Protein AF-A0A7J7RCD9-F1 (afdb_monomer_lite)

Organism: Myotis myotis (NCBI:txid51298)

Radius of gyration: 18.99 Å; chains: 1; bounding box: 48×25×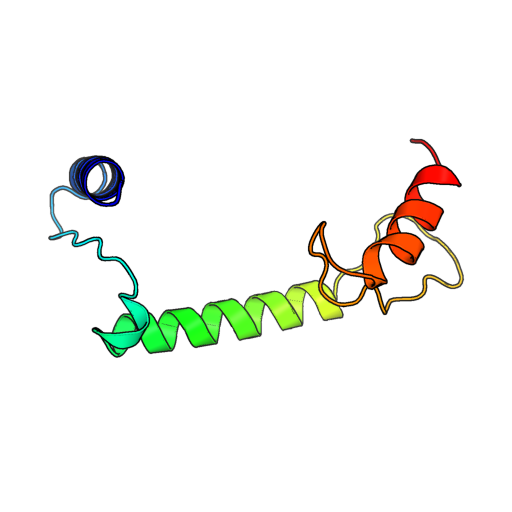39 Å

Foldseek 3Di:
DQVVVQVVVCVVVVPDRGDGDPPVLVVDVVVVVVVVVVVVVVVVCLQPDDDPDPDDDDPSCCDPPDPPDPSPVVVVVVCVVDPD

Structure (mmCIF, N/CA/C/O backbone):
data_AF-A0A7J7RCD9-F1
#
_entry.id   AF-A0A7J7RCD9-F1
#
loop_
_atom_site.group_PDB
_atom_site.id
_atom_site.type_symbol
_atom_site.label_atom_id
_atom_site.label_alt_id
_atom_site.label_comp_id
_atom_site.label_asym_id
_atom_site.label_entity_id
_atom_site.label_seq_id
_atom_site.pdbx_PDB_ins_code
_atom_site.Cartn_x
_atom_site.Cartn_y
_atom_site.Cartn_z
_atom_site.occupancy
_atom_site.B_iso_or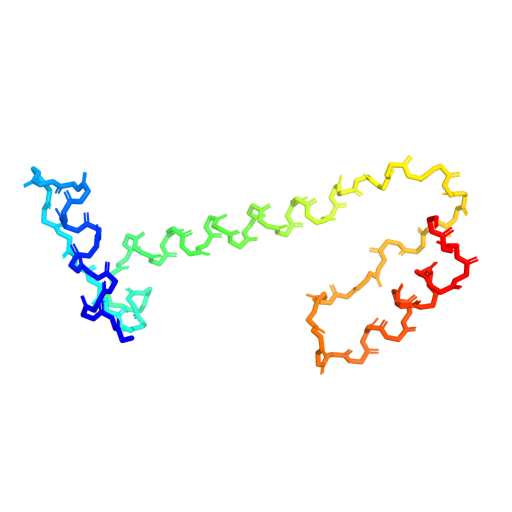_equiv
_atom_site.auth_seq_id
_atom_site.auth_comp_id
_atom_site.auth_asym_id
_atom_site.auth_atom_id
_atom_site.pdbx_PDB_model_num
ATOM 1 N N . MET A 1 1 ? 2.384 12.807 12.501 1.00 55.94 1 MET A N 1
ATOM 2 C CA . MET A 1 1 ? 1.651 11.993 13.493 1.00 55.94 1 MET A CA 1
ATOM 3 C C . MET A 1 1 ? 0.446 11.360 12.811 1.00 55.94 1 MET A C 1
ATOM 5 O O . MET A 1 1 ? -0.108 12.007 11.926 1.00 55.94 1 MET A O 1
ATOM 9 N N . PRO A 1 2 ? 0.073 10.112 13.145 1.00 71.50 2 PRO A N 1
ATOM 10 C CA . PRO A 1 2 ? -1.046 9.412 12.504 1.00 71.50 2 PRO A CA 1
ATOM 11 C C . PRO A 1 2 ? -2.370 10.186 12.603 1.00 71.50 2 PRO A C 1
ATOM 13 O O . PRO A 1 2 ? -3.145 10.156 11.655 1.00 71.50 2 PRO A O 1
ATOM 16 N N . GLU A 1 3 ? -2.569 10.959 13.673 1.00 76.44 3 GLU A N 1
ATOM 17 C CA . GLU A 1 3 ? -3.750 11.809 13.899 1.00 76.44 3 GLU A CA 1
ATOM 18 C C . GLU A 1 3 ? -3.946 12.856 12.792 1.00 76.44 3 GLU A C 1
ATOM 20 O O . GLU A 1 3 ? -4.988 12.878 12.145 1.00 76.44 3 GLU A O 1
ATOM 25 N N . THR A 1 4 ? -2.905 13.626 12.453 1.00 84.69 4 THR A N 1
ATOM 26 C CA . THR A 1 4 ? -2.969 14.629 11.373 1.00 84.69 4 THR A CA 1
ATOM 27 C C . THR A 1 4 ? -3.258 14.002 10.006 1.00 84.69 4 THR A C 1
ATOM 29 O O . THR A 1 4 ? -3.828 14.638 9.124 1.00 84.69 4 THR A O 1
ATOM 32 N N . TYR A 1 5 ? -2.834 12.755 9.790 1.00 85.75 5 TYR A N 1
ATOM 33 C CA . TYR A 1 5 ? -3.076 12.050 8.531 1.00 85.75 5 TYR A CA 1
ATOM 34 C C . TYR A 1 5 ? -4.494 11.475 8.475 1.00 85.75 5 TYR A C 1
ATOM 36 O O . TYR A 1 5 ? -5.149 11.545 7.435 1.00 85.75 5 TYR A O 1
ATOM 44 N N . GLN A 1 6 ? -4.981 10.960 9.606 1.00 88.00 6 GLN A N 1
ATOM 45 C CA . GLN A 1 6 ? -6.345 10.470 9.756 1.00 88.00 6 GLN A CA 1
ATOM 46 C C . GLN A 1 6 ? -7.359 11.584 9.507 1.00 88.00 6 GLN A C 1
ATOM 48 O O . GLN A 1 6 ? -8.261 11.396 8.701 1.00 88.00 6 GLN A O 1
ATOM 53 N N . GLU A 1 7 ? -7.177 12.756 10.119 1.00 87.94 7 GLU A N 1
ATOM 54 C CA . GLU A 1 7 ? -8.068 13.909 9.935 1.00 87.94 7 GLU A CA 1
ATOM 55 C C . GLU A 1 7 ? -8.152 14.338 8.466 1.00 87.94 7 GLU A C 1
ATOM 57 O O . GLU A 1 7 ? -9.244 14.525 7.930 1.00 87.94 7 GLU A O 1
ATOM 62 N N . ARG A 1 8 ? -7.007 14.421 7.774 1.00 90.19 8 ARG A N 1
ATOM 63 C CA . ARG A 1 8 ? -6.958 14.781 6.346 1.00 90.19 8 ARG A CA 1
ATOM 64 C C . ARG A 1 8 ? -7.698 13.776 5.466 1.00 90.19 8 ARG A C 1
ATOM 66 O O . ARG A 1 8 ? -8.388 14.176 4.530 1.00 90.19 8 ARG A O 1
ATOM 73 N N . LEU A 1 9 ? -7.558 12.481 5.744 1.00 90.31 9 LEU A N 1
ATOM 74 C CA . LEU A 1 9 ? -8.258 11.439 4.992 1.00 90.31 9 LEU A CA 1
ATOM 75 C C . LEU A 1 9 ? -9.752 11.407 5.329 1.00 90.31 9 LEU A C 1
ATOM 77 O O . LEU A 1 9 ? -10.570 11.300 4.420 1.00 90.31 9 LEU A O 1
ATOM 81 N N . GLN A 1 10 ? -10.117 11.574 6.599 1.00 91.12 10 GLN A N 1
ATOM 82 C CA . GLN A 1 10 ? -11.507 11.610 7.046 1.00 91.12 10 GLN A CA 1
ATOM 83 C C . GLN A 1 10 ? -12.270 12.792 6.432 1.00 91.12 10 GLN A C 1
ATOM 85 O O . GLN A 1 10 ? -13.413 12.632 6.011 1.00 91.12 10 GLN A O 1
ATOM 90 N N . GLN A 1 11 ? -11.625 13.958 6.300 1.00 91.81 11 GLN A N 1
ATOM 91 C CA . GLN A 1 11 ? -12.179 15.108 5.576 1.00 91.81 11 GLN A CA 1
ATOM 92 C C . GLN A 1 11 ? -12.392 14.815 4.085 1.00 91.81 11 GLN A C 1
ATOM 94 O O . GLN A 1 11 ? -13.342 15.316 3.485 1.00 91.81 11 GLN A O 1
ATOM 99 N N . ARG A 1 12 ? -11.517 14.008 3.469 1.00 93.75 12 ARG A N 1
ATOM 100 C CA . ARG A 1 12 ? -11.620 13.649 2.048 1.00 93.75 12 ARG A CA 1
ATOM 101 C C . ARG A 1 12 ? -12.690 12.590 1.782 1.00 93.75 12 ARG A C 1
ATOM 103 O O . ARG A 1 12 ? -13.291 12.608 0.710 1.00 93.75 12 ARG A O 1
ATOM 110 N N . PHE A 1 13 ? -12.928 11.702 2.745 1.00 91.69 13 PHE A N 1
ATOM 111 C CA . PHE A 1 13 ? -13.883 10.599 2.655 1.00 91.69 13 PHE A CA 1
ATOM 112 C C . PHE A 1 13 ? -14.904 10.662 3.803 1.00 91.69 13 PHE A C 1
ATOM 114 O O . PHE A 1 13 ? -14.902 9.803 4.680 1.00 91.69 13 PHE A O 1
ATOM 121 N N . PRO A 1 14 ? -15.810 11.655 3.812 1.00 91.00 14 PRO A N 1
ATOM 122 C CA . PRO A 1 14 ? -16.712 11.891 4.942 1.00 91.00 14 PRO A CA 1
ATOM 123 C C . PRO A 1 14 ? -17.747 10.775 5.164 1.00 91.00 14 PRO A C 1
ATOM 125 O O . PRO A 1 14 ? -18.292 10.663 6.255 1.00 91.00 14 PRO A O 1
ATOM 128 N N . GLY A 1 15 ? -18.026 9.951 4.148 1.00 92.81 15 GLY A N 1
ATOM 129 C CA . GLY A 1 15 ? -18.973 8.831 4.236 1.00 92.81 15 GLY A CA 1
ATOM 130 C C . GLY A 1 15 ? -18.357 7.497 4.668 1.00 92.81 15 GLY A C 1
ATOM 131 O O . GLY A 1 15 ? -19.053 6.487 4.657 1.00 92.81 15 GLY A O 1
ATOM 132 N N . ILE A 1 16 ? -17.059 7.464 4.980 1.00 91.31 16 ILE A N 1
ATOM 133 C CA . ILE A 1 16 ? -16.324 6.242 5.324 1.00 91.31 16 ILE A CA 1
ATOM 134 C C . ILE A 1 16 ? -15.551 6.509 6.612 1.00 91.31 16 ILE A C 1
ATOM 136 O O . ILE A 1 16 ? -14.909 7.547 6.740 1.00 91.31 16 ILE A O 1
ATOM 140 N N . GLU A 1 17 ? -15.588 5.584 7.564 1.00 92.06 17 GLU A N 1
ATOM 141 C CA . GLU A 1 17 ? -14.761 5.680 8.767 1.00 92.06 17 GLU A CA 1
ATOM 142 C C . GLU A 1 17 ? -13.291 5.400 8.420 1.00 92.06 17 GLU A C 1
ATOM 144 O O . GLU A 1 17 ? -12.947 4.325 7.924 1.00 92.06 17 GLU A O 1
ATOM 149 N N . VAL A 1 18 ? -12.411 6.372 8.673 1.00 90.31 18 VAL A N 1
ATOM 150 C CA . VAL A 1 18 ? -10.976 6.266 8.395 1.00 90.31 18 VAL A CA 1
ATOM 151 C C . VAL A 1 18 ? -10.198 6.134 9.698 1.00 90.31 18 VAL A C 1
ATOM 153 O O . VAL A 1 18 ? -10.186 7.035 10.531 1.00 90.31 18 VAL A O 1
ATOM 156 N N . THR A 1 19 ? -9.462 5.030 9.837 1.00 90.00 19 THR A N 1
ATOM 157 C CA . THR A 1 19 ? -8.555 4.785 10.965 1.00 90.00 19 THR A CA 1
ATOM 158 C C . THR A 1 19 ? -7.111 4.673 10.482 1.00 90.00 19 THR A C 1
ATOM 160 O O . THR A 1 19 ? -6.801 3.857 9.615 1.00 90.00 19 THR A O 1
ATOM 163 N N . VAL A 1 20 ? -6.204 5.455 11.075 1.00 90.81 20 VAL A N 1
ATOM 164 C CA . VAL A 1 20 ? -4.760 5.405 10.803 1.00 90.81 20 VAL A CA 1
ATOM 165 C C . VAL A 1 20 ? -4.025 4.981 12.071 1.00 90.81 20 VAL A C 1
ATOM 167 O O . VAL A 1 20 ? -4.095 5.636 13.110 1.00 90.81 20 VAL A O 1
ATOM 170 N N . LYS A 1 21 ? -3.281 3.874 11.993 1.00 88.69 21 LYS A N 1
ATOM 171 C CA . LYS A 1 21 ? -2.475 3.338 13.098 1.00 88.69 21 LYS A CA 1
ATOM 172 C C . LYS A 1 21 ? -1.059 3.032 12.625 1.00 88.69 21 LYS A C 1
ATOM 174 O O . LYS A 1 21 ? -0.844 2.637 11.480 1.00 88.69 21 LYS A O 1
ATOM 179 N N . ALA A 1 22 ? -0.091 3.176 13.526 1.00 89.81 22 ALA A N 1
ATOM 180 C CA . ALA A 1 22 ? 1.243 2.637 13.298 1.00 89.81 22 ALA A CA 1
ATOM 181 C C . ALA A 1 22 ? 1.178 1.100 13.273 1.00 89.81 22 ALA A C 1
ATOM 183 O O . ALA A 1 22 ? 0.458 0.510 14.077 1.00 89.81 22 ALA A O 1
ATOM 184 N N . LYS A 1 23 ? 1.936 0.465 12.367 1.00 87.62 23 LYS A N 1
ATOM 185 C CA . LYS A 1 23 ? 1.976 -1.002 12.189 1.00 87.62 23 LYS A CA 1
ATOM 186 C C . LYS A 1 23 ? 0.600 -1.634 11.908 1.00 87.62 23 LYS A C 1
ATOM 188 O O . LYS A 1 23 ? 0.304 -2.735 12.367 1.00 87.62 23 LYS A O 1
ATOM 193 N N . ALA A 1 24 ? -0.266 -0.926 11.178 1.00 90.44 24 ALA A N 1
ATOM 194 C CA . ALA A 1 24 ? -1.613 -1.400 10.852 1.00 90.44 24 ALA A CA 1
ATOM 195 C C . ALA A 1 24 ? -1.618 -2.728 10.066 1.00 90.44 24 ALA A C 1
ATOM 197 O O . ALA A 1 24 ? -2.556 -3.508 10.192 1.00 90.44 24 ALA A O 1
ATOM 198 N N . ASP A 1 25 ? -0.558 -3.015 9.313 1.00 89.81 25 ASP A N 1
ATOM 199 C CA . ASP A 1 25 ? -0.333 -4.272 8.595 1.00 89.81 25 ASP A CA 1
ATOM 200 C C . ASP A 1 25 ? -0.200 -5.497 9.513 1.00 89.81 25 ASP A C 1
ATOM 202 O O . ASP A 1 25 ? -0.528 -6.605 9.095 1.00 89.81 25 ASP A O 1
ATOM 206 N N . ALA A 1 26 ? 0.225 -5.305 10.764 1.00 91.25 26 ALA A N 1
ATOM 207 C CA . ALA A 1 26 ? 0.273 -6.363 11.772 1.00 91.25 26 ALA A CA 1
ATOM 208 C C . ALA A 1 26 ? -1.047 -6.507 12.552 1.00 91.25 26 ALA A C 1
ATOM 210 O O . ALA A 1 26 ? -1.289 -7.542 13.167 1.00 91.25 26 ALA A O 1
ATOM 211 N N . LEU A 1 27 ? -1.889 -5.468 12.550 1.00 91.44 27 LEU A N 1
ATOM 212 C CA . LEU A 1 27 ? -3.132 -5.410 13.327 1.00 91.44 27 LEU A CA 1
ATOM 213 C C . LEU A 1 27 ? -4.360 -5.835 12.513 1.00 91.44 27 LEU A C 1
ATOM 215 O O . LEU A 1 27 ? -5.296 -6.406 13.064 1.00 91.44 27 LEU A O 1
ATOM 219 N N . TYR A 1 28 ? -4.363 -5.557 11.208 1.00 93.44 28 TYR A N 1
ATOM 220 C CA . TYR A 1 28 ? -5.515 -5.768 10.337 1.00 93.44 28 TYR A CA 1
ATOM 221 C C . TYR A 1 28 ? -5.118 -6.622 9.122 1.00 93.44 28 TYR A C 1
ATOM 223 O O . TYR A 1 28 ? -4.345 -6.154 8.279 1.00 93.44 28 TYR A O 1
ATOM 231 N N . PRO A 1 29 ? -5.681 -7.838 8.954 1.00 95.81 29 PRO A N 1
ATOM 232 C CA . PRO A 1 29 ? -5.347 -8.723 7.833 1.00 95.81 29 PRO A CA 1
ATOM 233 C C . PRO A 1 29 ? -5.546 -8.080 6.455 1.00 95.81 29 PRO A C 1
ATOM 235 O O . PRO A 1 29 ? -4.752 -8.303 5.545 1.00 95.81 29 PRO A O 1
ATOM 238 N N . VAL A 1 30 ? -6.561 -7.220 6.313 1.00 95.75 30 VAL A N 1
ATOM 239 C CA . VAL A 1 30 ? -6.820 -6.469 5.073 1.00 95.75 30 VAL A CA 1
ATOM 240 C C . VAL A 1 30 ? -5.674 -5.516 4.714 1.00 95.75 30 VAL A C 1
ATOM 242 O O . VAL A 1 30 ? -5.301 -5.408 3.548 1.00 95.75 30 VAL A O 1
ATOM 245 N N . VAL A 1 31 ? -5.055 -4.878 5.711 1.00 95.38 31 VAL A N 1
ATOM 246 C CA . VAL A 1 31 ? -3.897 -3.994 5.508 1.00 95.38 31 VAL A CA 1
ATOM 247 C C . VAL A 1 31 ? -2.641 -4.821 5.227 1.00 95.38 31 VAL A C 1
ATOM 249 O O . VAL A 1 31 ? -1.820 -4.430 4.399 1.00 95.38 31 VAL A O 1
ATOM 252 N N . SER A 1 32 ? -2.516 -5.998 5.849 1.00 95.31 32 SER A N 1
ATOM 253 C CA . SER A 1 32 ? -1.449 -6.959 5.548 1.00 95.31 32 SER A CA 1
ATOM 254 C C . SER A 1 32 ? -1.477 -7.398 4.079 1.00 95.31 32 SER A C 1
ATOM 256 O O . SER A 1 32 ? -0.470 -7.291 3.377 1.00 95.31 32 SER A O 1
ATOM 258 N N . ALA A 1 33 ? -2.652 -7.791 3.575 1.00 95.75 33 ALA A N 1
ATOM 259 C CA . ALA A 1 33 ? -2.842 -8.165 2.175 1.00 95.75 33 ALA A CA 1
ATOM 260 C C . ALA A 1 33 ? -2.490 -7.011 1.222 1.00 95.75 33 ALA A C 1
ATOM 262 O O . ALA A 1 33 ? -1.716 -7.201 0.284 1.00 95.75 33 ALA A O 1
ATOM 263 N N . ALA A 1 34 ? -2.965 -5.792 1.507 1.00 94.88 34 ALA A N 1
ATOM 264 C CA . ALA A 1 34 ? -2.603 -4.604 0.731 1.00 94.88 34 ALA A CA 1
ATOM 265 C C . ALA A 1 34 ? -1.081 -4.360 0.715 1.00 94.88 34 ALA A C 1
ATOM 267 O O . ALA A 1 34 ? -0.509 -4.020 -0.320 1.00 94.88 34 ALA A O 1
ATOM 268 N N . SER A 1 35 ? -0.407 -4.594 1.844 1.00 96.25 35 SER A N 1
ATOM 269 C CA . SER A 1 35 ? 1.046 -4.467 1.985 1.00 96.25 35 SER A CA 1
ATOM 270 C C . SER A 1 35 ? 1.815 -5.505 1.157 1.00 96.25 35 SER A C 1
ATOM 272 O O . SER A 1 35 ? 2.905 -5.202 0.665 1.00 96.25 35 SER A O 1
ATOM 274 N N . ILE A 1 36 ? 1.273 -6.715 0.978 1.00 95.69 36 ILE A N 1
ATOM 275 C CA . ILE A 1 36 ? 1.826 -7.734 0.069 1.00 95.69 36 ILE A CA 1
ATOM 276 C C . ILE A 1 36 ? 1.657 -7.276 -1.379 1.00 95.69 36 ILE A C 1
ATOM 278 O O . ILE A 1 36 ? 2.641 -7.223 -2.116 1.00 95.69 36 ILE A O 1
ATOM 282 N N . CYS A 1 37 ? 0.443 -6.880 -1.771 1.00 94.75 37 CYS A N 1
ATOM 283 C CA . CYS A 1 37 ? 0.161 -6.402 -3.125 1.00 94.75 37 CYS A CA 1
ATOM 284 C C . CYS A 1 37 ? 1.066 -5.227 -3.516 1.00 94.75 37 CYS A C 1
ATOM 286 O O . CYS A 1 37 ? 1.645 -5.236 -4.600 1.00 94.75 37 CYS A O 1
ATOM 288 N N . ALA A 1 38 ? 1.245 -4.255 -2.618 1.00 93.00 38 ALA A N 1
ATOM 289 C CA . ALA A 1 38 ? 2.112 -3.105 -2.850 1.00 93.00 38 ALA A CA 1
ATOM 290 C C . ALA A 1 38 ? 3.574 -3.515 -3.096 1.00 93.00 38 ALA A C 1
ATOM 292 O O . ALA A 1 38 ? 4.212 -2.986 -4.005 1.00 93.00 38 ALA A O 1
ATOM 293 N N . LYS A 1 39 ? 4.101 -4.479 -2.326 1.00 91.44 39 LYS A N 1
ATOM 294 C CA . LYS A 1 39 ? 5.477 -4.973 -2.505 1.00 91.44 39 LYS A CA 1
ATOM 295 C C . LYS A 1 39 ? 5.647 -5.701 -3.830 1.00 91.44 39 LYS A C 1
ATOM 297 O O . LYS A 1 39 ? 6.561 -5.375 -4.575 1.00 91.44 39 LYS A O 1
ATOM 302 N N . VAL A 1 40 ? 4.745 -6.629 -4.146 1.00 93.94 40 VAL A N 1
ATOM 303 C CA . VAL A 1 40 ? 4.808 -7.393 -5.401 1.00 93.94 40 VAL A CA 1
ATOM 304 C C . VAL A 1 40 ? 4.716 -6.457 -6.606 1.00 93.94 40 VAL A C 1
ATOM 306 O O . VAL A 1 40 ? 5.517 -6.571 -7.530 1.00 93.94 40 VAL A O 1
ATOM 309 N N . ALA A 1 41 ? 3.793 -5.491 -6.578 1.00 91.62 41 ALA A N 1
ATOM 310 C CA . ALA A 1 41 ? 3.641 -4.512 -7.650 1.00 91.62 41 ALA A CA 1
ATOM 311 C C . ALA A 1 41 ? 4.891 -3.638 -7.817 1.00 91.62 41 ALA A C 1
ATOM 313 O O . ALA A 1 41 ? 5.340 -3.426 -8.941 1.00 91.62 41 ALA A O 1
ATOM 314 N N . ARG A 1 42 ? 5.484 -3.168 -6.711 1.00 89.88 42 ARG A N 1
ATOM 315 C CA . ARG A 1 42 ? 6.729 -2.389 -6.737 1.00 89.88 42 ARG A CA 1
ATOM 316 C C . ARG A 1 42 ? 7.880 -3.201 -7.321 1.00 89.88 42 ARG A C 1
ATOM 318 O O . ARG A 1 42 ? 8.552 -2.724 -8.228 1.00 89.88 42 ARG A O 1
ATOM 325 N N . ASP A 1 43 ? 8.101 -4.412 -6.818 1.00 88.56 43 ASP A N 1
ATOM 326 C CA . ASP A 1 43 ? 9.217 -5.253 -7.251 1.00 88.56 43 ASP A CA 1
ATOM 327 C C . ASP A 1 43 ? 9.075 -5.626 -8.735 1.00 88.56 43 ASP A C 1
ATOM 329 O O . ASP A 1 43 ? 10.064 -5.653 -9.463 1.00 88.56 43 ASP A O 1
ATOM 333 N N . GLN A 1 44 ? 7.846 -5.843 -9.214 1.00 87.12 44 GLN A N 1
ATOM 334 C CA . GLN A 1 44 ? 7.570 -6.049 -10.635 1.00 87.12 44 GLN A CA 1
ATOM 335 C C . GLN A 1 44 ? 7.814 -4.775 -11.460 1.00 87.12 44 GLN A C 1
ATOM 337 O O . GLN A 1 44 ? 8.405 -4.856 -12.533 1.00 8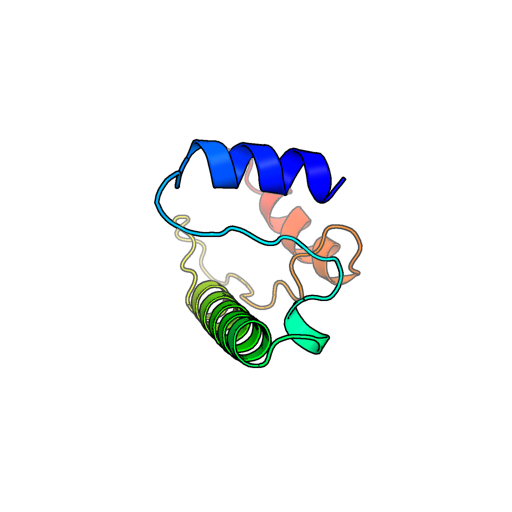7.12 44 GLN A O 1
ATOM 342 N N . ALA A 1 45 ? 7.382 -3.604 -10.986 1.00 85.94 45 ALA A N 1
ATOM 343 C CA . ALA A 1 45 ? 7.580 -2.341 -11.696 1.00 85.94 45 ALA A CA 1
ATOM 344 C C . ALA A 1 45 ? 9.067 -1.990 -11.842 1.00 85.94 45 ALA A C 1
ATOM 346 O O . ALA A 1 45 ? 9.490 -1.617 -12.929 1.00 85.94 45 ALA A O 1
ATOM 347 N N . VAL A 1 46 ? 9.862 -2.170 -10.781 1.00 84.44 46 VAL A N 1
ATOM 348 C CA . VAL A 1 46 ? 11.312 -1.913 -10.803 1.00 84.44 46 VAL A CA 1
ATOM 349 C C . VAL A 1 46 ? 12.034 -2.909 -11.711 1.00 84.44 46 VAL A C 1
ATOM 351 O O . VAL A 1 46 ? 12.850 -2.498 -12.527 1.00 84.44 46 VAL A O 1
ATOM 354 N N . LYS A 1 47 ? 11.700 -4.206 -11.644 1.00 80.38 47 LYS A N 1
ATOM 355 C CA . LYS A 1 47 ? 12.319 -5.231 -12.507 1.00 80.38 47 LYS A CA 1
ATOM 356 C C . LYS A 1 47 ? 12.062 -5.018 -13.997 1.00 80.38 47 LYS A C 1
ATOM 358 O O . LYS A 1 47 ? 12.916 -5.353 -14.806 1.00 80.38 47 LYS A O 1
ATOM 363 N N . ASN A 1 48 ? 10.883 -4.513 -14.360 1.00 80.94 48 ASN A N 1
ATOM 364 C CA . ASN A 1 48 ? 10.533 -4.251 -15.760 1.00 80.94 48 ASN A CA 1
ATOM 365 C C . ASN A 1 48 ? 10.727 -2.788 -16.152 1.00 80.94 48 ASN A C 1
ATOM 367 O O . ASN A 1 48 ? 10.249 -2.382 -17.213 1.00 80.94 48 ASN A O 1
ATOM 371 N N . TRP A 1 49 ? 11.360 -1.984 -15.297 1.00 81.81 49 TRP A N 1
ATOM 372 C CA . TRP A 1 49 ? 11.592 -0.588 -15.606 1.00 81.81 49 TRP A CA 1
ATOM 373 C C . TRP A 1 49 ? 12.523 -0.485 -16.809 1.00 81.81 49 TRP A C 1
ATOM 375 O O . TRP A 1 49 ? 13.611 -1.057 -16.825 1.00 81.81 49 TRP A O 1
ATOM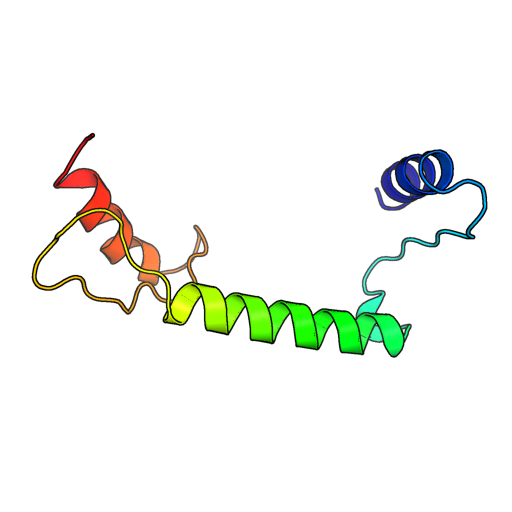 385 N N . GLN A 1 50 ? 12.079 0.249 -17.824 1.00 75.88 50 GLN A N 1
ATOM 386 C CA . GLN A 1 50 ? 12.888 0.558 -18.991 1.00 75.88 50 GLN A CA 1
ATOM 387 C C . GLN A 1 50 ? 13.308 2.015 -18.894 1.00 75.88 50 GLN A C 1
ATOM 389 O O . GLN A 1 50 ? 12.461 2.910 -18.858 1.00 75.88 50 GLN A O 1
ATOM 394 N N . PHE A 1 51 ? 14.618 2.240 -18.840 1.00 77.44 51 PHE A N 1
ATOM 395 C CA . PHE A 1 51 ? 15.175 3.581 -18.942 1.00 77.44 51 PHE A CA 1
ATOM 396 C C . PHE A 1 51 ? 14.829 4.169 -20.309 1.00 77.44 51 PHE A C 1
ATOM 398 O O . PHE A 1 51 ? 14.824 3.472 -21.326 1.00 77.44 51 PHE A O 1
ATOM 405 N N . VAL A 1 52 ? 14.480 5.454 -20.317 1.00 75.81 52 VAL A N 1
ATOM 406 C CA . VAL A 1 52 ? 14.123 6.176 -21.547 1.00 75.81 52 VAL A CA 1
ATOM 407 C C . VAL A 1 52 ? 15.383 6.415 -22.385 1.00 75.81 52 VAL A C 1
ATOM 409 O O . VAL A 1 52 ? 15.334 6.469 -23.617 1.00 75.81 52 VAL A O 1
ATOM 412 N N . GLU A 1 53 ? 16.526 6.507 -21.715 1.00 76.44 53 GLU A N 1
ATOM 413 C CA . GLU A 1 53 ? 17.853 6.554 -22.293 1.00 76.44 53 GLU A CA 1
ATOM 414 C C . GLU A 1 53 ? 18.174 5.233 -23.006 1.00 76.44 53 GLU A C 1
ATOM 416 O O . GLU A 1 53 ? 18.189 4.156 -22.411 1.00 76.44 53 GLU A O 1
ATOM 421 N N . LYS A 1 54 ? 18.492 5.309 -24.304 1.00 61.03 54 LYS A N 1
ATOM 422 C CA . LYS A 1 54 ? 18.967 4.163 -25.095 1.00 61.03 54 LYS A CA 1
ATOM 423 C C . LYS A 1 54 ? 20.442 3.884 -24.802 1.00 61.03 54 LYS A C 1
ATOM 425 O O . LYS A 1 54 ? 21.290 4.032 -25.679 1.00 61.03 54 LYS A O 1
ATOM 430 N N . LEU A 1 55 ? 20.749 3.533 -23.562 1.00 59.75 55 LEU A N 1
ATOM 431 C CA . LEU A 1 55 ? 22.090 3.134 -23.157 1.00 59.75 55 LEU A CA 1
ATOM 432 C C . LEU A 1 55 ? 22.258 1.636 -23.443 1.00 59.75 55 LEU A C 1
ATOM 434 O O . LEU A 1 55 ? 21.496 0.803 -22.953 1.00 59.75 55 LEU A O 1
ATOM 438 N N . GLN A 1 56 ? 23.221 1.303 -24.304 1.00 52.22 56 GLN A N 1
ATOM 439 C CA . GLN A 1 56 ? 23.683 -0.075 -24.472 1.00 52.22 56 GLN A CA 1
ATOM 440 C C . GLN A 1 56 ? 24.403 -0.482 -23.177 1.00 52.22 56 GLN A C 1
ATOM 442 O O . GLN A 1 56 ? 25.204 0.294 -22.664 1.00 52.22 56 GLN A O 1
ATOM 447 N N . ASP A 1 57 ? 24.077 -1.663 -22.647 1.00 56.50 57 ASP A N 1
ATOM 448 C CA . ASP A 1 57 ? 24.671 -2.253 -21.436 1.00 56.50 57 ASP A CA 1
ATOM 449 C C . ASP A 1 57 ? 24.382 -1.522 -20.109 1.00 56.50 57 ASP A C 1
ATOM 451 O O . ASP A 1 57 ? 25.271 -1.297 -19.288 1.00 56.50 57 ASP A O 1
ATOM 455 N N . LEU A 1 58 ? 23.112 -1.1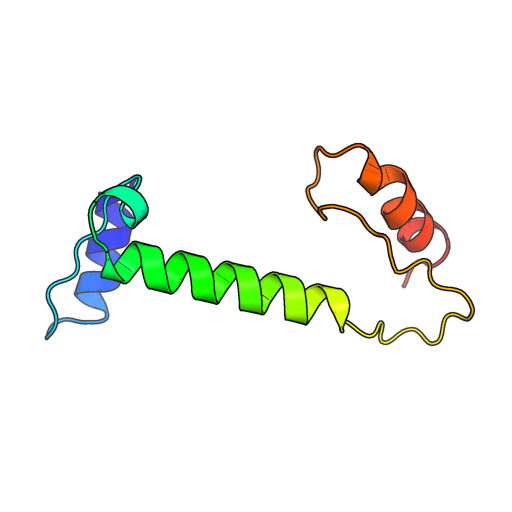86 -19.853 1.00 60.03 58 LEU A N 1
ATOM 456 C CA . LEU A 1 58 ? 22.683 -0.820 -18.500 1.00 60.03 58 LEU A CA 1
ATOM 457 C C . LEU A 1 58 ? 22.670 -2.052 -17.590 1.00 60.03 58 LEU A C 1
ATOM 459 O O . LEU A 1 58 ? 21.901 -2.989 -17.810 1.00 60.03 58 LEU A O 1
ATOM 463 N N . ASP A 1 59 ? 23.495 -2.020 -16.546 1.00 60.72 59 ASP A N 1
ATOM 464 C CA . ASP A 1 59 ? 23.412 -2.969 -15.440 1.00 60.72 59 ASP A CA 1
ATOM 465 C C . ASP A 1 59 ? 22.096 -2.737 -14.687 1.00 60.72 59 ASP A C 1
ATOM 467 O O . ASP A 1 59 ? 21.945 -1.764 -13.953 1.00 60.72 59 ASP A O 1
ATOM 471 N N . THR A 1 60 ? 21.113 -3.611 -14.914 1.00 63.25 60 THR A N 1
ATOM 472 C CA . THR A 1 60 ? 19.782 -3.522 -14.295 1.00 63.25 60 THR A CA 1
ATOM 473 C C . THR A 1 60 ? 19.776 -3.870 -12.800 1.00 63.25 60 THR A C 1
ATOM 475 O O . THR A 1 60 ? 18.722 -3.807 -12.164 1.00 63.25 60 THR A O 1
ATOM 478 N N . ASP A 1 61 ? 20.922 -4.246 -12.223 1.00 66.75 61 ASP A N 1
ATOM 479 C CA . ASP A 1 61 ? 21.062 -4.586 -10.807 1.00 66.75 61 ASP A CA 1
ATOM 480 C C . ASP A 1 61 ? 21.389 -3.356 -9.935 1.00 66.75 61 ASP A C 1
ATOM 482 O O . ASP A 1 61 ? 22.456 -3.226 -9.334 1.00 66.75 61 ASP A O 1
ATOM 486 N N . TYR A 1 62 ? 20.429 -2.433 -9.825 1.00 68.50 62 TYR A N 1
ATOM 487 C CA . TYR A 1 62 ? 20.532 -1.240 -8.963 1.00 68.50 62 TYR A CA 1
ATOM 488 C C . TYR A 1 62 ? 20.286 -1.536 -7.467 1.00 68.50 62 TYR A C 1
ATOM 490 O O . TYR A 1 62 ? 20.171 -0.623 -6.641 1.00 68.50 62 TYR A O 1
ATOM 498 N N . GLY A 1 63 ? 20.182 -2.814 -7.088 1.00 71.75 63 GLY A N 1
ATOM 499 C CA . GLY A 1 63 ? 19.961 -3.242 -5.712 1.00 71.75 63 GLY A CA 1
ATOM 500 C C . GLY A 1 63 ? 18.636 -2.745 -5.120 1.00 71.75 63 GLY A C 1
ATOM 501 O O . GLY A 1 63 ? 17.568 -2.892 -5.709 1.00 71.75 63 GLY A O 1
ATOM 502 N N . SER A 1 64 ? 18.681 -2.205 -3.899 1.00 69.56 64 SER A N 1
ATOM 503 C CA . SER A 1 64 ? 17.471 -1.853 -3.138 1.00 69.56 64 SER A CA 1
ATOM 504 C C . SER A 1 64 ? 16.894 -0.470 -3.456 1.00 69.56 64 SER A C 1
ATOM 506 O O . SER A 1 64 ? 15.764 -0.192 -3.050 1.00 69.56 64 SER A O 1
ATOM 508 N N . GLY A 1 65 ? 17.656 0.398 -4.133 1.00 69.75 65 GLY A N 1
ATOM 509 C CA . GLY A 1 65 ? 17.253 1.771 -4.452 1.00 69.75 65 GLY A CA 1
ATOM 510 C C . GLY A 1 65 ? 17.097 2.712 -3.246 1.00 69.75 65 GLY A C 1
ATOM 511 O O . GLY A 1 65 ? 16.481 3.765 -3.383 1.00 69.75 65 GLY A O 1
ATOM 512 N N . TYR A 1 66 ? 17.599 2.345 -2.057 1.00 69.62 66 TYR A N 1
ATOM 513 C CA . TYR A 1 66 ? 17.577 3.217 -0.875 1.00 69.62 66 TYR A CA 1
ATOM 514 C C . TYR A 1 66 ? 18.857 4.053 -0.753 1.00 69.62 66 TYR A C 1
ATOM 516 O O . TYR A 1 66 ? 19.935 3.467 -0.858 1.00 69.62 66 TYR A O 1
ATOM 524 N N . PRO A 1 67 ? 18.748 5.337 -0.349 1.00 64.25 67 PRO A N 1
ATOM 525 C CA . PRO A 1 67 ? 19.868 6.280 -0.313 1.00 64.25 67 PRO A CA 1
ATOM 526 C C . PRO A 1 67 ? 20.921 6.037 0.789 1.00 64.25 67 PRO A C 1
ATOM 528 O O . PRO A 1 67 ? 21.745 6.882 1.108 1.00 64.25 67 PRO A O 1
ATOM 531 N N . ASN A 1 68 ? 20.820 4.907 1.488 1.00 63.81 68 ASN A N 1
ATOM 532 C CA . ASN A 1 68 ? 21.715 4.524 2.581 1.00 63.81 68 ASN A CA 1
ATOM 533 C C . ASN A 1 68 ? 22.291 3.111 2.363 1.00 63.81 68 ASN A C 1
ATOM 535 O O . ASN A 1 68 ? 22.839 2.511 3.289 1.00 63.81 68 ASN A O 1
ATOM 539 N N . GLY A 1 69 ? 22.091 2.524 1.178 1.00 58.22 69 GLY A N 1
ATOM 540 C CA . GLY A 1 69 ? 22.547 1.179 0.838 1.00 58.22 69 GLY A CA 1
ATOM 541 C C . GLY A 1 69 ? 23.822 1.203 -0.004 1.00 58.22 69 GLY A C 1
ATOM 542 O O . GLY A 1 69 ? 23.942 1.996 -0.926 1.00 58.22 69 GLY A O 1
ATOM 543 N N . MET A 1 70 ? 24.749 0.267 0.233 1.00 50.72 70 MET A N 1
ATOM 544 C CA . MET A 1 70 ? 26.006 0.122 -0.535 1.00 50.72 70 MET A CA 1
ATOM 545 C C . MET A 1 70 ? 25.834 -0.011 -2.064 1.00 50.72 70 MET A C 1
ATOM 547 O O . MET A 1 70 ? 26.805 0.172 -2.793 1.00 50.72 70 MET A O 1
ATOM 551 N N . ALA A 1 71 ? 24.636 -0.349 -2.557 1.00 50.34 71 ALA A N 1
ATOM 552 C CA . ALA A 1 71 ? 24.342 -0.491 -3.987 1.00 50.34 71 ALA A CA 1
ATOM 553 C C . ALA A 1 71 ? 24.218 0.854 -4.734 1.00 50.34 71 ALA A C 1
ATOM 555 O O . ALA A 1 71 ? 24.289 0.883 -5.960 1.00 50.34 71 ALA A O 1
ATOM 556 N N . GLU A 1 72 ? 24.072 1.966 -4.012 1.00 51.66 72 GLU A N 1
ATOM 557 C CA . GLU A 1 72 ? 23.881 3.300 -4.590 1.00 51.66 72 GLU A CA 1
ATOM 558 C C . GLU A 1 72 ? 25.1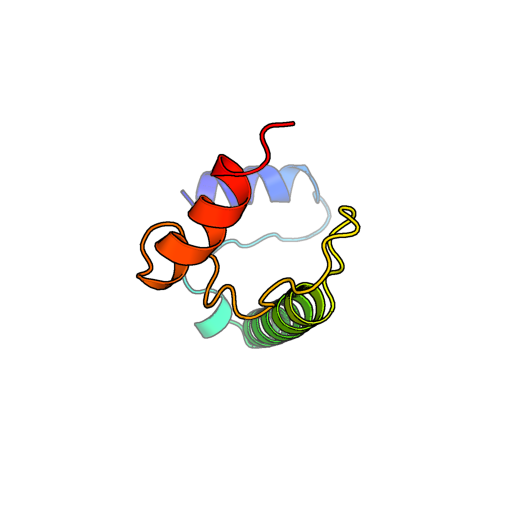00 3.813 -5.362 1.00 51.66 72 GLU A C 1
ATOM 560 O O . GLU A 1 72 ? 24.945 4.449 -6.405 1.00 51.66 72 GLU A O 1
ATOM 565 N N . LEU A 1 73 ? 26.307 3.422 -4.938 1.00 47.25 73 LEU A N 1
ATOM 566 C CA . LEU A 1 73 ? 27.557 3.850 -5.573 1.00 47.25 73 LEU A CA 1
ATOM 567 C C . LEU A 1 73 ? 27.623 3.504 -7.073 1.00 47.25 73 LEU A C 1
ATOM 569 O O . LEU A 1 73 ? 28.326 4.186 -7.812 1.00 47.25 73 LEU A O 1
ATOM 573 N N . ARG A 1 74 ? 26.889 2.481 -7.546 1.00 49.50 74 ARG A N 1
ATOM 574 C CA . ARG A 1 74 ? 26.849 2.113 -8.975 1.00 49.50 74 ARG A CA 1
ATOM 575 C C . ARG A 1 74 ? 25.814 2.900 -9.780 1.00 49.50 74 ARG A C 1
ATOM 577 O O . ARG A 1 74 ? 26.074 3.226 -10.935 1.00 49.50 74 ARG A O 1
ATOM 584 N N . ALA A 1 75 ? 24.671 3.236 -9.181 1.00 51.91 75 ALA A N 1
ATOM 585 C CA . ALA A 1 75 ? 23.614 4.004 -9.842 1.00 51.91 75 ALA A CA 1
ATOM 586 C C . ALA A 1 75 ? 23.988 5.493 -9.976 1.00 51.91 75 ALA A C 1
ATOM 588 O O . ALA A 1 75 ? 23.776 6.093 -11.030 1.00 51.91 75 ALA A O 1
ATOM 589 N N . GLU A 1 76 ? 24.612 6.080 -8.947 1.00 50.78 76 GLU A N 1
ATOM 590 C CA . GLU A 1 76 ? 25.111 7.464 -8.993 1.00 50.78 76 GLU A CA 1
ATOM 591 C C . GLU A 1 76 ? 26.197 7.654 -10.056 1.00 50.78 76 GLU A C 1
ATOM 593 O O . GLU A 1 76 ? 26.241 8.688 -10.723 1.00 50.78 76 GLU A O 1
ATOM 598 N N . GLN A 1 77 ? 27.039 6.640 -10.276 1.00 50.44 77 GLN A N 1
ATOM 599 C CA . GLN A 1 77 ? 28.062 6.673 -11.320 1.00 50.44 77 GLN A CA 1
ATOM 600 C C . GLN A 1 77 ? 27.457 6.777 -12.725 1.00 50.44 77 GLN A C 1
ATOM 602 O O . GLN A 1 77 ? 28.031 7.445 -13.578 1.00 50.44 77 GLN A O 1
ATOM 607 N N . LEU A 1 78 ? 26.273 6.205 -12.960 1.00 51.00 78 LEU A N 1
ATOM 608 C CA . LEU A 1 78 ? 25.556 6.358 -14.225 1.00 51.00 78 LEU A CA 1
ATOM 609 C C . LEU A 1 78 ? 25.002 7.789 -14.401 1.00 51.00 78 LEU A C 1
ATOM 611 O O . LEU A 1 78 ? 25.116 8.370 -15.478 1.00 51.00 78 LEU A O 1
ATOM 615 N N . CYS A 1 79 ? 24.466 8.378 -13.325 1.00 47.47 79 CYS A N 1
ATOM 616 C CA . CYS A 1 79 ? 23.916 9.742 -13.303 1.00 47.47 79 CYS A CA 1
ATOM 617 C C . CYS A 1 79 ? 24.994 10.832 -13.466 1.00 47.47 79 CYS A C 1
ATOM 619 O O . CYS A 1 79 ? 24.750 11.863 -14.085 1.00 47.47 79 CYS A O 1
ATOM 621 N N . LEU A 1 80 ? 26.201 10.614 -12.930 1.00 49.97 80 LEU A N 1
ATOM 622 C CA . LEU A 1 80 ? 27.316 11.565 -13.038 1.00 49.97 80 LEU A CA 1
ATOM 623 C C . LEU A 1 80 ? 28.024 11.525 -14.401 1.00 49.97 80 LEU A C 1
ATOM 625 O O . LEU A 1 80 ? 28.649 12.511 -14.788 1.00 49.97 80 LEU A O 1
ATOM 629 N N . VAL A 1 81 ? 27.945 10.406 -15.129 1.00 50.50 81 VAL A N 1
ATOM 630 C CA . VAL A 1 81 ? 28.590 10.255 -16.447 1.00 50.50 81 VAL A CA 1
ATOM 631 C C . VAL A 1 81 ? 27.750 10.877 -17.573 1.00 50.50 81 VAL A C 1
ATOM 633 O O . VAL A 1 81 ? 28.314 11.294 -18.582 1.00 50.50 81 VAL A O 1
ATOM 636 N N . TYR A 1 82 ? 26.435 11.026 -17.387 1.00 46.97 82 TYR A N 1
ATOM 637 C CA . TYR A 1 82 ? 25.541 11.667 -18.357 1.00 46.97 82 TYR A CA 1
ATOM 638 C C . TYR A 1 82 ? 24.646 12.714 -17.682 1.00 46.97 82 TYR A C 1
ATOM 640 O O . TYR A 1 82 ? 23.484 12.429 -17.382 1.00 46.97 82 TYR A O 1
ATOM 648 N N . PRO A 1 83 ? 25.159 13.934 -17.435 1.00 40.88 83 PRO A N 1
ATOM 649 C CA . PRO A 1 83 ? 24.301 15.041 -17.043 1.00 40.88 83 PRO A CA 1
ATOM 650 C C . PRO A 1 83 ? 23.300 15.326 -18.172 1.00 40.88 83 PRO A C 1
ATOM 652 O O . PRO A 1 83 ? 23.683 15.379 -19.343 1.00 40.88 83 PRO A O 1
ATOM 655 N N . GLN A 1 84 ? 22.026 15.465 -17.801 1.00 52.66 84 GLN A N 1
ATOM 656 C CA . GLN A 1 84 ? 20.972 16.016 -18.661 1.00 52.66 84 GLN A CA 1
ATOM 657 C C . GLN A 1 84 ? 21.362 17.403 -19.185 1.00 52.66 84 GLN A C 1
ATOM 659 O O . GLN A 1 84 ? 21.927 18.190 -18.387 1.00 52.66 84 GLN A O 1
#

InterPro domains:
  IPR001352 Ribonuclease HII/HIII [PTHR10954] (2-71)
  IPR012337 Ribonuclease H-like superfamily [SSF53098] (2-73)
  IPR024567 Ribonuclease HII/HIII domain [PF01351] (2-68)
  IPR024567 Ribonuclease HII/HIII domain [PS51975] (1-84)
  IPR036397 Ribonuclease H superfamily [G3DSA:3.30.420.10] (1-78)

Sequence (84 aa):
MPETYQERLQQRFPGIEVTVKAKADALYPVVSAASICAKVARDQAVKNWQFVEKLQDLDTDYGSGYPNGMAELRAEQLCLVYPQ

pLDDT: mean 76.57, std 17.07, range [40.88, 96.25]

Secondary structure (DSSP, 8-state):
-HHHHHHHHHHH-TTS-----TTHHHH-HHHHHHHHHHHHHHHHHHHT---SS--TT-----TT--TTSTTHHHHHHHHHHS--